Protein AF-A0A3M0WGP7-F1 (afdb_monomer_lite)

Structure (mmCIF, N/CA/C/O backbone):
data_AF-A0A3M0WGP7-F1
#
_entry.id   AF-A0A3M0WGP7-F1
#
loop_
_atom_site.group_PDB
_atom_site.id
_atom_site.type_symbol
_atom_site.label_atom_id
_atom_site.label_alt_id
_atom_site.label_comp_id
_atom_site.label_asym_id
_atom_site.label_entity_id
_atom_site.label_seq_id
_atom_site.pdbx_PDB_ins_code
_atom_site.Cartn_x
_atom_site.Cartn_y
_atom_site.Cartn_z
_atom_site.occupancy
_atom_site.B_iso_or_equiv
_atom_site.auth_seq_id
_atom_site.auth_comp_id
_atom_site.auth_asym_id
_atom_site.auth_atom_id
_atom_site.pdbx_PDB_model_num
ATOM 1 N N . MET A 1 1 ? -65.024 1.033 24.558 1.00 39.97 1 MET A N 1
ATOM 2 C CA . MET A 1 1 ? -64.487 0.889 23.184 1.00 39.97 1 MET A CA 1
ATOM 3 C C . MET A 1 1 ? -63.817 2.210 22.842 1.00 39.97 1 MET A C 1
ATOM 5 O O . MET A 1 1 ? -64.487 3.225 22.840 1.00 39.97 1 MET A O 1
ATOM 9 N N . SER A 1 2 ? -62.500 2.284 23.017 1.00 35.34 2 SER A N 1
ATOM 10 C CA . SER A 1 2 ? -61.486 2.046 21.977 1.00 35.34 2 SER A CA 1
ATOM 11 C C . SER A 1 2 ? -61.390 3.213 20.994 1.00 35.34 2 SER A C 1
ATOM 13 O O . SER A 1 2 ? -62.311 3.481 20.234 1.00 35.34 2 SER A O 1
ATOM 15 N N . GLY A 1 3 ? -60.246 3.888 21.047 1.00 34.59 3 GLY A N 1
ATOM 16 C CA . GLY A 1 3 ? -59.859 4.997 20.182 1.00 34.59 3 GLY A CA 1
ATOM 17 C C . GLY A 1 3 ? -58.428 5.425 20.497 1.00 34.59 3 GLY A C 1
ATOM 18 O O . GLY A 1 3 ? -58.165 6.588 20.779 1.00 34.59 3 GLY A O 1
ATOM 19 N N . SER A 1 4 ? -57.532 4.435 20.557 1.00 39.72 4 SER A N 1
ATOM 20 C CA . SER A 1 4 ? -56.100 4.565 20.826 1.00 39.72 4 SER A CA 1
ATOM 21 C C . SER A 1 4 ? -55.432 5.505 19.817 1.00 39.72 4 SER A C 1
ATOM 23 O O . SER A 1 4 ? -55.328 5.191 18.632 1.00 39.72 4 SER A O 1
ATOM 25 N N . ARG A 1 5 ? -54.948 6.657 20.295 1.00 39.47 5 ARG A N 1
ATOM 26 C CA . ARG A 1 5 ? -53.894 7.421 19.622 1.00 39.47 5 ARG A CA 1
ATOM 27 C C . ARG A 1 5 ? -52.573 6.696 19.867 1.00 39.47 5 ARG A C 1
ATOM 29 O O . ARG A 1 5 ? -51.925 6.925 20.884 1.00 39.47 5 ARG A O 1
ATOM 36 N N . ALA A 1 6 ? -52.151 5.859 18.926 1.00 38.41 6 ALA A N 1
ATOM 37 C CA . ALA A 1 6 ? -50.753 5.456 18.845 1.00 38.41 6 ALA A CA 1
ATOM 38 C C . ALA A 1 6 ? -49.966 6.621 18.230 1.00 38.41 6 ALA A C 1
ATOM 40 O O . ALA A 1 6 ? -49.736 6.687 17.023 1.00 38.41 6 ALA A O 1
ATOM 41 N N . ALA A 1 7 ? -49.616 7.594 19.073 1.00 39.88 7 ALA A N 1
ATOM 42 C CA . ALA A 1 7 ? -48.560 8.536 18.756 1.00 39.88 7 ALA A CA 1
ATOM 43 C C . ALA A 1 7 ? -47.298 7.711 18.486 1.00 39.88 7 ALA A C 1
ATOM 45 O O . ALA A 1 7 ? -46.830 6.986 19.361 1.00 39.88 7 ALA A O 1
ATOM 46 N N . SER A 1 8 ? -46.807 7.778 17.249 1.00 42.03 8 SER A N 1
ATOM 47 C CA . SER A 1 8 ? -45.513 7.236 16.849 1.00 42.03 8 SER A CA 1
ATOM 48 C C . SER A 1 8 ? -44.461 7.764 17.819 1.00 42.03 8 SER A C 1
ATOM 50 O O . SER A 1 8 ? -44.123 8.950 17.813 1.00 42.03 8 SER A O 1
ATOM 52 N N . THR A 1 9 ? -44.003 6.893 18.714 1.00 40.53 9 THR A N 1
ATOM 53 C CA . THR A 1 9 ? -42.983 7.201 19.706 1.00 40.53 9 THR A CA 1
ATOM 54 C C . THR A 1 9 ? -41.675 7.393 18.955 1.00 40.53 9 THR A C 1
ATOM 56 O O . THR A 1 9 ? -40.950 6.450 18.643 1.00 40.53 9 THR A O 1
ATOM 59 N N . ARG A 1 10 ? -41.396 8.649 18.605 1.00 40.84 10 ARG A N 1
ATOM 60 C CA . ARG A 1 10 ? -40.080 9.116 18.185 1.00 40.84 10 ARG A CA 1
ATOM 61 C C . ARG A 1 10 ? -39.123 8.733 19.309 1.00 40.84 10 ARG A C 1
ATOM 63 O O . ARG A 1 10 ? -39.183 9.332 20.376 1.00 40.84 10 ARG A O 1
ATOM 70 N N . ALA A 1 11 ? -38.312 7.700 19.082 1.00 49.50 11 ALA A N 1
ATOM 71 C CA . ALA A 1 11 ? -37.325 7.236 20.045 1.00 49.50 11 ALA A CA 1
ATOM 72 C C . ALA A 1 11 ? -36.477 8.432 20.485 1.00 49.50 11 ALA A C 1
ATOM 74 O O . ALA A 1 11 ? -35.753 9.038 19.688 1.00 49.50 11 ALA A O 1
ATOM 75 N N . GLU A 1 12 ? -36.654 8.807 21.746 1.00 42.16 12 GLU A N 1
ATOM 76 C CA . GLU A 1 12 ? -35.951 9.901 22.379 1.00 42.16 12 GLU A CA 1
ATOM 77 C C . GLU A 1 12 ? -34.448 9.634 22.276 1.00 42.16 12 GLU A C 1
ATOM 79 O O . GLU A 1 12 ? -33.936 8.598 22.711 1.00 42.16 12 GLU A O 1
ATOM 84 N N . ARG A 1 13 ? -33.729 10.573 21.653 1.00 52.53 13 ARG A N 1
ATOM 85 C CA . ARG A 1 13 ? -32.266 10.615 21.659 1.00 52.53 13 ARG A CA 1
ATOM 86 C C . ARG A 1 13 ? -31.814 11.006 23.063 1.00 52.53 13 ARG A C 1
ATOM 88 O O . ARG A 1 13 ? -31.405 12.138 23.295 1.00 52.53 13 ARG A O 1
ATOM 95 N N . GLY A 1 14 ? -31.906 10.068 23.999 1.00 42.56 14 GLY A N 1
ATOM 96 C CA . GLY A 1 14 ? -31.185 10.156 25.258 1.00 42.56 14 GLY A CA 1
ATOM 97 C C . GLY A 1 14 ? -29.692 10.170 24.947 1.00 42.56 14 GLY A C 1
ATOM 98 O O . GLY A 1 14 ? -29.182 9.241 24.316 1.00 42.56 14 GLY A O 1
ATOM 99 N N . GLY A 1 15 ? -29.002 11.240 25.343 1.00 57.34 15 GLY A N 1
ATOM 100 C CA . GLY A 1 15 ? -27.546 11.285 25.361 1.00 57.34 15 GLY A CA 1
ATOM 101 C C . GLY A 1 15 ? -27.037 10.161 26.256 1.00 57.34 15 GLY A C 1
ATOM 102 O O . GLY A 1 15 ? -27.130 10.242 27.477 1.00 57.34 15 GLY A O 1
ATOM 103 N N . ARG A 1 16 ? -26.563 9.072 25.652 1.00 57.06 16 ARG A N 1
ATOM 104 C CA . ARG A 1 16 ? -25.965 7.958 26.387 1.00 57.06 16 ARG A CA 1
ATOM 105 C C . ARG A 1 16 ? -24.513 8.330 26.642 1.00 57.06 16 ARG A C 1
ATOM 107 O O . ARG A 1 16 ? -23.762 8.504 25.690 1.00 57.06 16 ARG A O 1
ATOM 114 N N . GLY A 1 17 ? -24.128 8.461 27.907 1.00 70.31 17 GLY A N 1
ATOM 115 C CA . GLY A 1 17 ? -22.754 8.751 28.337 1.00 70.31 17 GLY A CA 1
ATOM 116 C C . GLY A 1 17 ? -21.775 7.588 28.133 1.00 70.31 17 GLY A C 1
ATOM 117 O O . GLY A 1 17 ? -20.921 7.373 28.983 1.00 70.31 17 GLY A O 1
ATOM 118 N N . GLY A 1 18 ? -21.930 6.816 27.054 1.00 81.00 18 GLY A N 1
ATOM 119 C CA . GLY A 1 18 ? -21.050 5.713 26.676 1.00 81.00 18 GLY A CA 1
ATOM 120 C C . GLY A 1 18 ? -20.384 5.962 25.318 1.00 81.00 18 GLY A C 1
ATOM 121 O O . GLY A 1 18 ? -20.821 6.849 24.576 1.00 81.00 18 GLY A O 1
ATOM 122 N N . PRO A 1 19 ? -19.332 5.201 24.982 1.00 91.56 19 PRO A N 1
ATOM 123 C CA . PRO A 1 19 ? -18.641 5.339 23.707 1.00 91.56 19 PRO A CA 1
ATOM 124 C C . PRO A 1 19 ? -19.581 5.093 22.515 1.00 91.56 19 PRO A C 1
ATOM 126 O O . PRO A 1 19 ? -20.504 4.282 22.582 1.00 91.56 19 PRO A O 1
ATOM 129 N N . VAL A 1 20 ? -19.342 5.784 21.401 1.00 95.69 20 VAL A N 1
ATOM 130 C CA . VAL A 1 20 ? -20.070 5.568 20.145 1.00 95.69 20 VAL A CA 1
ATOM 131 C C . VAL A 1 20 ? -19.481 4.352 19.423 1.00 95.69 20 VAL A C 1
ATOM 133 O O . VAL A 1 20 ? -18.288 4.379 19.107 1.00 95.69 20 VAL A O 1
ATOM 136 N N . PRO A 1 21 ? -20.275 3.313 19.105 1.00 95.81 21 PRO A N 1
ATOM 137 C CA . PRO A 1 21 ? -19.774 2.163 18.364 1.00 95.81 21 PRO A CA 1
ATOM 138 C C . PRO A 1 21 ? -19.460 2.536 16.909 1.00 95.81 21 PRO A C 1
ATOM 140 O O . PRO A 1 21 ? -20.261 3.188 16.235 1.00 95.81 21 PRO A O 1
ATOM 143 N N . VAL A 1 22 ? -18.304 2.093 16.408 1.00 97.19 22 VAL A N 1
ATOM 144 C CA . VAL A 1 22 ? -17.848 2.319 15.027 1.00 97.19 22 VAL A CA 1
ATOM 145 C C . VAL A 1 22 ? -17.539 0.981 14.367 1.00 97.19 22 VAL A C 1
ATOM 147 O O . VAL A 1 22 ? -16.570 0.315 14.722 1.00 97.19 22 VAL A O 1
ATOM 150 N N . LEU A 1 23 ? -18.341 0.597 13.373 1.00 97.50 23 LEU A N 1
ATOM 151 C CA . LEU A 1 23 ? -18.123 -0.633 12.613 1.00 97.50 23 LEU A CA 1
ATOM 152 C C . LEU A 1 23 ? -17.004 -0.451 11.579 1.00 97.50 23 LEU A C 1
ATOM 154 O O . LEU A 1 23 ? -17.063 0.443 10.735 1.00 97.50 23 LEU A O 1
ATOM 158 N N . ILE A 1 24 ? -16.012 -1.339 11.602 1.00 97.69 24 ILE A N 1
ATOM 159 C CA . ILE A 1 24 ? -14.865 -1.321 10.693 1.00 97.69 24 ILE A CA 1
ATOM 160 C C . ILE A 1 24 ? -14.899 -2.566 9.806 1.00 97.69 24 ILE A C 1
ATOM 162 O O . ILE A 1 24 ? -14.602 -3.672 10.251 1.00 97.69 24 ILE A O 1
ATOM 166 N N . THR A 1 25 ? -15.220 -2.370 8.525 1.00 96.25 25 THR A N 1
ATOM 167 C CA . THR A 1 25 ? -15.397 -3.449 7.530 1.00 96.25 25 THR A CA 1
ATOM 168 C C . THR A 1 25 ? -14.188 -3.689 6.624 1.00 96.25 25 THR A C 1
ATOM 170 O O . THR A 1 25 ? -14.223 -4.526 5.719 1.00 96.25 25 THR A O 1
ATOM 173 N N . ARG A 1 26 ? -13.098 -2.955 6.869 1.00 93.25 26 ARG A N 1
ATOM 174 C CA . ARG A 1 26 ? -11.832 -3.046 6.127 1.00 93.25 26 ARG A CA 1
ATOM 175 C C . ARG A 1 26 ? -11.149 -4.410 6.346 1.00 93.25 26 ARG A C 1
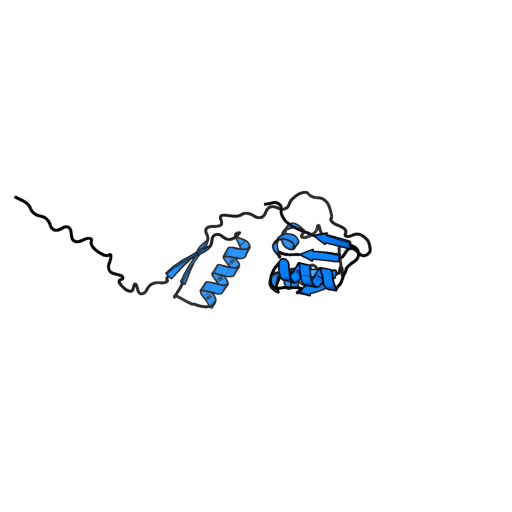ATOM 177 O O . ARG A 1 26 ? -11.441 -5.073 7.341 1.00 93.25 26 ARG A O 1
ATOM 184 N N . PRO A 1 27 ? -10.198 -4.813 5.475 1.00 92.06 27 PRO A N 1
ATOM 185 C CA . PRO A 1 27 ? -9.332 -5.958 5.748 1.00 92.06 27 PRO A CA 1
ATOM 186 C C . PRO A 1 27 ? -8.702 -5.869 7.135 1.00 92.06 27 PRO A C 1
ATOM 188 O O . PRO A 1 27 ? -8.286 -4.782 7.538 1.00 92.06 27 PRO A O 1
ATOM 191 N N . ARG A 1 28 ? -8.616 -7.010 7.833 1.00 92.69 28 ARG A N 1
ATOM 192 C CA . ARG A 1 28 ? -8.271 -7.109 9.264 1.00 92.69 28 ARG A CA 1
ATOM 193 C C . ARG A 1 28 ? -7.139 -6.176 9.692 1.00 92.69 28 ARG A C 1
ATOM 195 O O . ARG A 1 28 ? -7.368 -5.293 10.501 1.00 92.69 28 ARG A O 1
ATOM 202 N N . GLU A 1 29 ? -5.974 -6.303 9.070 1.00 89.06 29 GLU A N 1
ATOM 203 C CA . GLU A 1 29 ? -4.775 -5.521 9.398 1.00 89.06 29 GLU A CA 1
ATOM 204 C C . GLU A 1 29 ? -4.988 -3.996 9.254 1.00 89.06 29 GLU A C 1
ATOM 206 O O . GLU A 1 29 ? -4.536 -3.197 10.071 1.00 89.06 29 GLU A O 1
ATOM 211 N N . ALA A 1 30 ? -5.708 -3.563 8.211 1.00 89.06 30 ALA A N 1
ATOM 212 C CA . ALA A 1 30 ? -6.048 -2.152 8.019 1.00 89.06 30 ALA A CA 1
ATOM 213 C C . ALA A 1 30 ? -7.152 -1.689 8.977 1.00 89.06 30 ALA A C 1
ATOM 215 O O . ALA A 1 30 ? -7.188 -0.517 9.350 1.00 89.06 30 ALA A O 1
ATOM 216 N N . GLY A 1 31 ? -8.054 -2.595 9.353 1.00 95.06 31 GLY A N 1
ATOM 217 C CA . GLY A 1 31 ? -9.083 -2.340 10.345 1.00 95.06 31 GLY A CA 1
ATOM 218 C C . GLY A 1 31 ? -8.506 -2.170 11.747 1.00 95.06 31 GLY A C 1
ATOM 219 O O . GLY A 1 31 ? -8.893 -1.240 12.442 1.00 95.06 31 GLY A O 1
ATOM 220 N N . GLU A 1 32 ? -7.544 -3.006 12.134 1.00 95.56 32 GLU A N 1
ATOM 221 C CA . GLU A 1 32 ? -6.846 -2.946 13.424 1.00 95.56 32 GLU A CA 1
ATOM 222 C C . GLU A 1 32 ? -6.066 -1.636 13.583 1.00 95.56 32 GLU A C 1
ATOM 224 O O . GLU A 1 32 ? -6.183 -0.981 14.618 1.00 95.56 32 GLU A O 1
ATOM 229 N N . ARG A 1 33 ? -5.358 -1.188 12.535 1.00 92.81 33 ARG A N 1
ATOM 230 C CA . ARG A 1 33 ? -4.718 0.140 12.529 1.00 92.81 33 ARG A CA 1
ATOM 231 C C . ARG A 1 33 ? -5.721 1.269 12.737 1.00 92.81 33 ARG A C 1
ATOM 233 O O . ARG A 1 33 ? -5.527 2.095 13.620 1.00 92.81 33 ARG A O 1
ATOM 240 N N . LEU A 1 34 ? -6.817 1.270 11.975 1.00 94.75 34 LEU A N 1
ATOM 241 C CA . LEU A 1 34 ? -7.859 2.287 12.117 1.00 94.75 34 LEU A CA 1
ATOM 242 C C . LEU A 1 34 ? -8.499 2.253 13.513 1.00 94.75 34 LEU A C 1
ATOM 244 O O . LEU A 1 34 ? -8.780 3.300 14.082 1.00 94.75 34 LEU A O 1
ATOM 248 N N . ALA A 1 35 ? -8.724 1.065 14.079 1.00 96.38 35 ALA A N 1
ATOM 249 C CA . ALA A 1 35 ? -9.249 0.919 15.432 1.00 96.38 35 ALA A CA 1
ATOM 250 C C . ALA A 1 35 ? -8.307 1.548 16.470 1.00 96.38 35 ALA A C 1
ATOM 252 O O . ALA A 1 35 ? -8.772 2.281 17.342 1.00 96.38 35 ALA A O 1
ATOM 253 N N . ALA A 1 36 ? -6.997 1.314 16.345 1.00 95.56 36 ALA A N 1
ATOM 254 C CA . ALA A 1 36 ? -5.989 1.920 17.211 1.00 95.56 36 ALA A CA 1
ATOM 255 C C . ALA A 1 36 ? -5.935 3.450 17.053 1.00 95.56 36 ALA A C 1
ATOM 257 O O . ALA A 1 36 ? -5.942 4.169 18.050 1.00 95.56 36 ALA A O 1
ATOM 258 N N . GLU A 1 37 ? -5.955 3.954 15.815 1.00 95.44 37 GLU A N 1
ATOM 259 C CA . GLU A 1 37 ? -5.995 5.392 15.518 1.00 95.44 37 GLU A CA 1
ATOM 260 C C . GLU A 1 37 ? -7.247 6.061 16.106 1.00 95.44 37 GLU A C 1
ATOM 262 O O . GLU A 1 37 ? -7.148 7.118 16.726 1.00 95.44 37 GLU A O 1
ATOM 267 N N . LEU A 1 38 ? -8.420 5.432 15.975 1.00 95.81 38 LEU A N 1
ATOM 268 C CA . LEU A 1 38 ? -9.677 5.932 16.537 1.00 95.81 38 LEU A CA 1
ATOM 269 C C . LEU A 1 38 ? -9.657 5.948 18.069 1.00 95.81 38 LEU A C 1
ATOM 271 O O . LEU A 1 38 ? -10.058 6.943 18.675 1.00 95.81 38 LEU A O 1
ATOM 275 N N . ALA A 1 39 ? -9.170 4.872 18.694 1.00 92.50 39 ALA A N 1
ATOM 276 C CA . ALA A 1 39 ? -9.049 4.786 20.146 1.00 92.50 39 ALA A CA 1
ATOM 277 C C . ALA A 1 39 ? -8.089 5.852 20.704 1.00 92.50 39 ALA A C 1
ATOM 279 O O . ALA A 1 39 ? -8.373 6.440 21.746 1.00 92.50 39 ALA A O 1
ATOM 280 N N . ALA A 1 40 ? -6.993 6.141 19.992 1.00 94.88 40 ALA A N 1
ATOM 281 C CA . ALA A 1 40 ? -6.035 7.178 20.365 1.00 94.88 40 ALA A CA 1
ATOM 282 C C . ALA A 1 40 ? -6.575 8.601 20.134 1.00 94.88 40 ALA A C 1
ATOM 284 O O . ALA A 1 40 ? -6.379 9.477 20.974 1.00 94.88 40 ALA A O 1
ATOM 285 N N . ALA A 1 41 ? -7.273 8.838 19.019 1.00 95.38 41 ALA A N 1
ATOM 286 C CA . ALA A 1 41 ? -7.799 10.156 18.662 1.00 95.38 41 ALA A CA 1
ATOM 287 C C . ALA A 1 41 ? -9.017 10.574 19.502 1.00 95.38 41 ALA A C 1
ATOM 289 O O . ALA A 1 41 ? -9.273 11.768 19.667 1.00 95.38 41 ALA A O 1
ATOM 290 N N . ALA A 1 42 ? -9.785 9.613 20.026 1.00 93.69 42 ALA A N 1
ATOM 291 C CA . ALA A 1 42 ? -10.984 9.884 20.814 1.00 93.69 42 ALA A CA 1
ATOM 292 C C . ALA A 1 42 ? -11.140 8.925 22.019 1.00 93.69 42 ALA A C 1
ATOM 294 O O . ALA A 1 42 ? -12.116 8.166 22.079 1.00 93.69 42 ALA A O 1
ATOM 295 N N . PRO A 1 43 ? -10.223 8.972 23.009 1.00 93.56 43 PRO A N 1
ATOM 296 C CA . PRO A 1 43 ? -10.214 8.032 24.130 1.00 93.56 43 PRO A CA 1
ATOM 297 C C . PRO A 1 43 ? -11.540 8.026 24.895 1.00 93.56 43 PRO A C 1
ATOM 299 O O . PRO A 1 43 ? -12.052 9.077 25.282 1.00 93.56 43 PRO A O 1
ATOM 302 N N . GLY A 1 44 ? -12.128 6.840 25.081 1.00 91.12 44 GLY A N 1
ATOM 303 C CA . GLY A 1 44 ? -13.399 6.654 25.795 1.00 91.12 44 GLY A CA 1
ATOM 304 C C . GLY A 1 44 ? -14.644 7.208 25.085 1.00 91.12 44 GLY A C 1
ATOM 305 O O . GLY A 1 44 ? -15.750 7.057 25.596 1.00 91.12 44 GLY A O 1
ATOM 306 N N . ARG A 1 45 ? -14.496 7.834 23.909 1.00 94.12 45 ARG A N 1
ATOM 307 C CA . ARG A 1 45 ? -15.617 8.381 23.126 1.00 94.12 45 ARG A CA 1
ATOM 308 C C . ARG A 1 45 ? -16.059 7.468 21.994 1.00 94.12 45 ARG A C 1
ATOM 310 O O . ARG A 1 45 ? -17.183 7.617 21.521 1.00 94.12 45 ARG A O 1
ATOM 317 N N . VAL A 1 46 ? -15.193 6.562 21.551 1.00 95.62 46 VAL A N 1
ATOM 318 C CA . VAL A 1 46 ? -15.467 5.615 20.465 1.00 95.62 46 VAL A CA 1
ATOM 319 C C . VAL A 1 46 ? -15.180 4.185 20.903 1.00 95.62 46 VAL A C 1
ATOM 321 O O . VAL A 1 46 ? -14.239 3.935 21.653 1.00 95.62 46 VAL A O 1
ATOM 324 N N . GLU A 1 47 ? -15.988 3.254 20.408 1.00 95.69 47 GLU A N 1
ATOM 325 C CA . GLU A 1 47 ? -15.815 1.810 20.566 1.00 95.69 47 GLU A CA 1
ATOM 326 C C . GLU A 1 47 ? -15.661 1.180 19.172 1.00 95.69 47 GLU A C 1
ATOM 328 O O . GLU A 1 47 ? -16.650 0.979 18.460 1.00 95.69 47 GLU A O 1
ATOM 333 N N . PRO A 1 48 ? -14.424 0.920 18.717 1.00 96.75 48 PRO A N 1
ATOM 334 C CA . PRO A 1 48 ? -14.190 0.263 17.436 1.00 96.75 48 PRO A CA 1
ATOM 335 C C . PRO A 1 48 ? -14.655 -1.200 17.454 1.00 96.75 48 PRO A C 1
ATOM 337 O O . PRO A 1 48 ? -14.218 -1.988 18.289 1.00 96.75 48 PRO A O 1
ATOM 340 N N . ILE A 1 49 ? -15.480 -1.589 16.481 1.00 96.94 49 ILE A N 1
ATOM 341 C CA . ILE A 1 49 ? -15.946 -2.966 16.274 1.00 96.94 49 ILE A CA 1
ATOM 342 C C . ILE A 1 49 ? -15.375 -3.471 14.948 1.00 96.94 49 ILE A C 1
ATOM 344 O O . ILE A 1 49 ? -15.767 -3.016 13.871 1.00 96.94 49 ILE A O 1
ATOM 348 N N . LEU A 1 50 ? -14.448 -4.427 15.012 1.00 97.88 50 LEU A N 1
ATOM 349 C CA . LEU A 1 50 ? -13.871 -5.056 13.823 1.00 97.88 50 LEU A CA 1
ATOM 350 C C . LEU A 1 50 ? -14.842 -6.084 13.231 1.00 97.88 50 LEU A C 1
ATOM 352 O O . LEU A 1 50 ? -15.128 -7.104 13.853 1.00 97.88 50 LEU A O 1
ATOM 356 N N . ALA A 1 51 ? -15.282 -5.853 11.996 1.00 97.31 51 ALA A N 1
ATOM 357 C CA . ALA A 1 51 ? -16.103 -6.781 11.221 1.00 97.31 51 ALA A CA 1
ATOM 358 C C . ALA A 1 51 ? -15.589 -6.886 9.771 1.00 97.31 51 ALA A C 1
ATOM 360 O O . ALA A 1 51 ? -16.249 -6.395 8.854 1.00 97.31 51 ALA A O 1
ATOM 361 N N . PRO A 1 52 ? -14.397 -7.474 9.535 1.00 96.19 52 PRO A N 1
ATOM 362 C CA . PRO A 1 52 ? -13.778 -7.492 8.210 1.00 96.19 52 PRO A CA 1
ATOM 363 C C . PRO A 1 52 ? -14.665 -8.189 7.171 1.00 96.19 52 PRO A C 1
ATOM 365 O O . PRO A 1 52 ? -15.014 -9.354 7.346 1.00 96.19 52 PRO A O 1
ATOM 368 N N . LEU A 1 53 ? -14.992 -7.493 6.076 1.00 95.62 53 LEU A N 1
ATOM 369 C CA . LEU A 1 53 ? -15.789 -8.045 4.964 1.00 95.62 53 LEU A CA 1
ATOM 370 C C . LEU A 1 53 ? -14.951 -8.356 3.717 1.00 95.62 53 LEU A C 1
ATOM 372 O O . LEU A 1 53 ? -15.455 -8.918 2.750 1.00 95.62 53 LEU A O 1
ATOM 376 N N . ILE A 1 54 ? -13.676 -7.965 3.727 1.00 90.38 54 ILE A N 1
ATOM 377 C CA . ILE A 1 54 ? -12.743 -8.133 2.613 1.00 90.38 54 ILE A CA 1
ATOM 378 C C . ILE A 1 54 ? -11.482 -8.812 3.141 1.00 90.38 54 ILE A C 1
ATOM 380 O O . ILE A 1 54 ? -10.905 -8.376 4.138 1.00 90.38 54 ILE A O 1
ATOM 384 N N . GLU A 1 55 ? -11.020 -9.839 2.436 1.00 90.19 55 GLU A N 1
ATOM 385 C CA . GLU A 1 55 ? -9.737 -10.493 2.681 1.00 90.19 55 GLU A CA 1
ATOM 386 C C . GLU A 1 55 ? -8.808 -10.273 1.484 1.00 90.19 55 GLU A C 1
ATOM 388 O O . GLU A 1 55 ? -9.213 -10.411 0.330 1.00 90.19 55 GLU A O 1
ATOM 393 N N . ILE A 1 56 ? -7.549 -9.934 1.758 1.00 88.44 56 ILE A N 1
ATOM 394 C CA . ILE A 1 56 ? -6.522 -9.792 0.726 1.00 88.44 56 ILE A CA 1
ATOM 395 C C . ILE A 1 56 ? -5.728 -11.091 0.676 1.00 88.44 56 ILE A C 1
ATOM 397 O O . ILE A 1 56 ? -5.031 -11.425 1.631 1.00 88.44 56 ILE A O 1
ATOM 401 N N . ARG A 1 57 ? -5.817 -11.804 -0.449 1.00 90.00 57 ARG A N 1
ATOM 402 C CA . ARG A 1 57 ? -5.083 -13.052 -0.678 1.00 90.00 57 ARG A CA 1
ATOM 403 C C . ARG A 1 57 ? -4.004 -12.852 -1.745 1.00 90.00 57 ARG A C 1
ATOM 405 O O . ARG A 1 57 ? -4.329 -12.366 -2.832 1.00 90.00 57 ARG A O 1
ATOM 412 N N . PRO A 1 58 ? -2.739 -13.221 -1.474 1.00 89.75 58 PRO A N 1
ATOM 413 C CA . PRO A 1 58 ? -1.701 -13.238 -2.496 1.00 89.75 58 PRO A CA 1
ATOM 414 C C . PRO A 1 58 ? -2.098 -14.132 -3.674 1.00 89.75 58 PRO A C 1
ATOM 416 O O . PRO A 1 58 ? -2.635 -15.224 -3.483 1.00 89.75 58 PRO A O 1
ATOM 419 N N . LEU A 1 59 ? -1.816 -13.674 -4.895 1.00 88.94 59 LEU A N 1
ATOM 420 C CA . LEU A 1 59 ? -2.060 -14.441 -6.117 1.00 88.94 59 LEU A CA 1
ATOM 421 C C . LEU A 1 59 ? -0.739 -14.962 -6.700 1.00 88.94 59 LEU A C 1
ATOM 423 O O . LEU A 1 59 ? 0.255 -14.234 -6.811 1.00 88.94 59 LEU A O 1
ATOM 427 N N . GLY A 1 60 ? -0.743 -16.240 -7.084 1.00 85.38 60 GLY A N 1
ATOM 428 C CA . GLY A 1 60 ? 0.423 -16.945 -7.623 1.00 85.38 60 GLY A CA 1
ATOM 429 C C . GLY A 1 60 ? 1.562 -17.119 -6.614 1.00 85.38 60 GLY A C 1
ATOM 430 O O . GLY A 1 60 ? 1.455 -16.707 -5.464 1.00 85.38 60 GLY A O 1
ATOM 431 N N . SER A 1 61 ? 2.664 -17.716 -7.063 1.00 85.94 61 SER A N 1
ATOM 432 C CA . SER A 1 61 ? 3.897 -17.919 -6.281 1.00 85.94 61 SER A CA 1
ATOM 433 C C . SER A 1 61 ? 5.156 -17.424 -7.001 1.00 85.94 61 SER A C 1
ATOM 435 O O . SER A 1 61 ? 6.251 -17.494 -6.450 1.00 85.94 61 SER A O 1
ATOM 437 N N . ALA A 1 62 ? 5.013 -16.904 -8.223 1.00 88.38 62 ALA A N 1
ATOM 438 C CA . ALA A 1 62 ? 6.139 -16.457 -9.030 1.00 88.38 62 ALA A CA 1
ATOM 439 C C . ALA A 1 62 ? 6.865 -15.265 -8.388 1.00 88.38 62 ALA A C 1
ATOM 441 O O . ALA A 1 62 ? 6.224 -14.364 -7.827 1.00 88.38 62 ALA A O 1
ATOM 442 N N . GLN A 1 63 ? 8.192 -15.274 -8.524 1.00 93.62 63 GLN A N 1
ATOM 443 C CA . GLN A 1 63 ? 9.050 -14.120 -8.274 1.00 93.62 63 GLN A CA 1
ATOM 444 C C . GLN A 1 63 ? 8.781 -13.052 -9.336 1.00 93.62 63 GLN A C 1
ATOM 446 O O . GLN A 1 63 ? 8.626 -13.362 -10.519 1.00 93.62 63 GLN A O 1
ATOM 451 N N . ILE A 1 64 ? 8.713 -11.799 -8.906 1.00 92.81 64 ILE A N 1
ATOM 452 C CA . ILE A 1 64 ? 8.481 -10.636 -9.755 1.00 92.81 64 ILE A CA 1
ATOM 453 C C . ILE A 1 64 ? 9.784 -9.854 -9.828 1.00 92.81 64 ILE A C 1
ATOM 455 O O . ILE A 1 64 ? 10.246 -9.301 -8.831 1.00 92.81 64 ILE A O 1
ATOM 459 N N . ARG A 1 65 ? 10.350 -9.802 -11.033 1.00 93.88 65 ARG A N 1
ATOM 460 C CA . ARG A 1 65 ? 11.557 -9.047 -11.370 1.00 93.88 65 ARG A CA 1
ATOM 461 C C . ARG A 1 65 ? 11.200 -8.046 -12.463 1.00 93.88 65 ARG A C 1
ATOM 463 O O . ARG A 1 65 ? 10.949 -8.483 -13.588 1.00 93.88 65 ARG A O 1
ATOM 470 N N . PRO A 1 66 ? 11.125 -6.742 -12.157 1.00 92.44 66 PRO A N 1
ATOM 471 C CA . PRO A 1 66 ? 10.944 -5.726 -13.185 1.00 92.44 66 PRO A CA 1
ATOM 472 C C . PRO A 1 66 ? 12.098 -5.792 -14.188 1.00 92.44 66 PRO A C 1
ATOM 474 O O . PRO A 1 66 ? 13.255 -5.988 -13.811 1.00 92.44 66 PRO A O 1
ATOM 477 N N . GLY A 1 67 ? 11.787 -5.657 -15.472 1.00 90.88 67 GLY A N 1
ATOM 478 C CA . GLY A 1 67 ? 12.796 -5.577 -16.518 1.00 90.88 67 GLY A CA 1
ATOM 479 C C . GLY A 1 67 ? 13.625 -4.295 -16.415 1.00 90.88 67 GLY A C 1
ATOM 480 O O . GLY A 1 67 ? 13.248 -3.330 -15.751 1.00 90.88 67 GLY A O 1
ATOM 481 N N . ALA A 1 68 ? 14.756 -4.258 -17.122 1.00 88.38 68 ALA A N 1
ATOM 482 C CA . ALA A 1 68 ? 15.596 -3.065 -17.172 1.00 88.38 68 ALA A CA 1
ATOM 483 C C . ALA A 1 68 ? 14.790 -1.841 -17.652 1.00 88.38 68 ALA A C 1
ATOM 485 O O . ALA A 1 68 ? 14.174 -1.871 -18.722 1.00 88.38 68 ALA A O 1
ATOM 486 N N . GLY A 1 69 ? 14.800 -0.776 -16.846 1.00 87.75 69 GLY A N 1
ATOM 487 C CA . GLY A 1 69 ? 14.072 0.465 -17.121 1.00 87.75 69 GLY A CA 1
ATOM 488 C C . GLY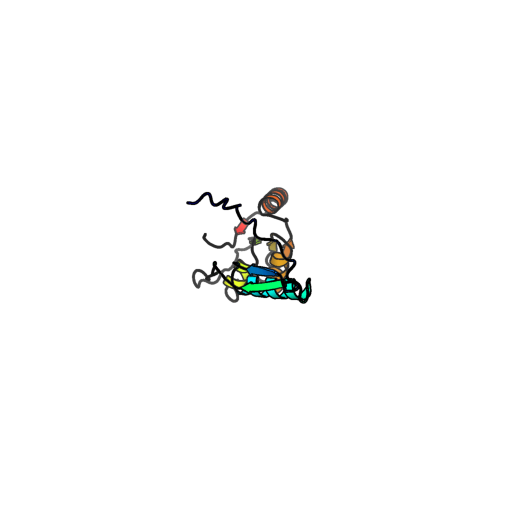 A 1 69 ? 12.551 0.386 -16.941 1.00 87.75 69 GLY A C 1
ATOM 489 O O . 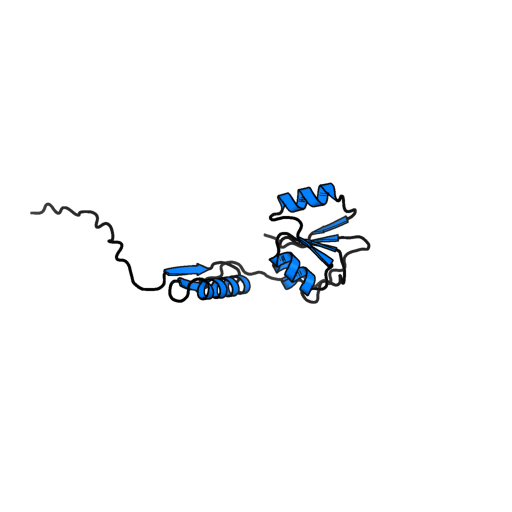GLY A 1 69 ? 11.867 1.313 -17.368 1.00 87.75 69 GLY A O 1
ATOM 490 N N . GLU A 1 70 ? 12.006 -0.690 -16.359 1.00 95.88 70 GLU A N 1
ATOM 491 C CA . GLU A 1 70 ? 10.609 -0.707 -15.913 1.00 95.88 70 GLU A CA 1
ATOM 492 C C . GLU A 1 70 ? 10.459 -0.021 -14.559 1.00 95.88 70 GLU A C 1
ATOM 494 O O . GLU A 1 70 ? 11.119 -0.375 -13.582 1.00 95.88 70 GLU A O 1
ATOM 499 N N . GLU A 1 71 ? 9.536 0.933 -14.500 1.00 97.19 71 GLU A N 1
ATOM 500 C CA . GLU A 1 71 ? 9.182 1.631 -13.270 1.00 97.19 71 GLU A CA 1
ATOM 501 C C . GLU A 1 71 ? 7.872 1.068 -12.707 1.00 97.19 71 GLU A C 1
ATOM 503 O O . GLU A 1 71 ? 6.973 0.647 -13.441 1.00 97.19 71 GLU A O 1
ATOM 508 N N . LEU A 1 72 ? 7.760 1.025 -11.383 1.00 97.44 72 LEU A N 1
ATOM 509 C CA . LEU A 1 72 ? 6.625 0.426 -10.694 1.00 97.44 72 LEU A CA 1
ATOM 510 C C . LEU A 1 72 ? 5.509 1.447 -10.494 1.00 97.44 72 LEU A C 1
ATOM 512 O O . LEU A 1 72 ? 5.751 2.587 -10.102 1.00 97.44 72 LEU A O 1
ATOM 516 N N . VAL A 1 73 ? 4.266 1.009 -10.677 1.00 97.38 73 VAL A N 1
ATOM 517 C CA . VAL A 1 73 ? 3.075 1.763 -10.269 1.00 97.38 73 VAL A CA 1
ATOM 518 C C . VAL A 1 73 ? 2.409 1.029 -9.113 1.00 97.38 73 VAL A C 1
ATOM 520 O O . VAL A 1 73 ? 2.107 -0.163 -9.217 1.00 97.38 73 VAL A O 1
ATOM 523 N N . LEU A 1 74 ? 2.174 1.743 -8.012 1.00 96.88 74 LEU A N 1
ATOM 524 C CA . LEU A 1 74 ? 1.594 1.208 -6.784 1.00 96.88 74 LEU A CA 1
ATOM 525 C C . LEU A 1 74 ? 0.456 2.109 -6.305 1.00 96.88 74 LEU A C 1
ATOM 527 O O . LEU A 1 74 ? 0.656 3.243 -5.883 1.00 96.88 74 LEU A O 1
ATOM 531 N N . THR A 1 75 ? -0.767 1.593 -6.325 1.00 95.38 75 THR A N 1
ATOM 532 C CA . THR A 1 75 ? -1.959 2.337 -5.876 1.00 95.38 75 THR A CA 1
ATOM 533 C C . THR A 1 75 ? -2.454 1.887 -4.503 1.00 95.38 75 THR A C 1
ATOM 535 O O . THR A 1 75 ? -3.407 2.444 -3.965 1.00 95.38 75 THR A O 1
ATOM 538 N N . SER A 1 76 ? -1.820 0.865 -3.924 1.00 92.75 76 SER A N 1
ATOM 539 C CA . SER A 1 76 ? -2.171 0.326 -2.617 1.00 92.75 76 SER A CA 1
ATOM 540 C C . SER A 1 76 ? -0.972 -0.334 -1.952 1.00 92.75 76 SER A C 1
ATOM 542 O O . SER A 1 76 ? -0.337 -1.220 -2.527 1.00 92.75 76 SER A O 1
ATOM 544 N N . ALA A 1 77 ? -0.738 0.001 -0.682 1.00 90.94 77 ALA A N 1
ATOM 545 C CA . ALA A 1 77 ? 0.233 -0.689 0.168 1.00 90.94 77 ALA A CA 1
ATOM 546 C C . ALA A 1 77 ? -0.038 -2.206 0.297 1.00 90.94 77 ALA A C 1
ATOM 548 O O . ALA A 1 77 ? 0.860 -2.971 0.645 1.00 90.94 77 ALA A O 1
ATOM 549 N N . ALA A 1 78 ? -1.263 -2.666 0.009 1.00 90.25 78 ALA A N 1
ATOM 550 C CA . ALA A 1 78 ? -1.590 -4.089 0.024 1.00 90.25 78 ALA A CA 1
ATOM 551 C C . ALA A 1 78 ? -0.835 -4.897 -1.040 1.00 90.25 78 ALA A C 1
ATOM 553 O O . ALA A 1 78 ? -0.534 -6.063 -0.795 1.00 90.25 78 ALA A O 1
ATOM 554 N N . ALA A 1 79 ? -0.499 -4.292 -2.187 1.00 91.00 79 ALA A N 1
ATOM 555 C CA . ALA A 1 79 ? 0.267 -4.971 -3.230 1.00 91.00 79 ALA A CA 1
ATOM 556 C C . ALA A 1 79 ? 1.648 -5.395 -2.710 1.00 91.00 79 ALA A C 1
ATOM 558 O O . ALA A 1 79 ? 2.065 -6.529 -2.919 1.00 91.00 79 ALA A O 1
ATOM 559 N N . LEU A 1 80 ? 2.318 -4.521 -1.957 1.00 91.81 80 LEU A N 1
ATOM 560 C CA . LEU A 1 80 ? 3.634 -4.815 -1.390 1.00 91.81 80 LEU A CA 1
ATOM 561 C C . LEU A 1 80 ? 3.579 -5.887 -0.310 1.00 91.81 80 LEU A C 1
ATOM 563 O O . LEU A 1 80 ? 4.423 -6.775 -0.298 1.00 91.81 80 LEU A O 1
ATOM 567 N N . ARG A 1 81 ? 2.555 -5.859 0.550 1.00 88.25 81 ARG A N 1
ATOM 568 C CA . ARG A 1 81 ? 2.356 -6.921 1.547 1.00 88.25 81 ARG A CA 1
ATOM 569 C C . ARG A 1 81 ? 2.106 -8.275 0.885 1.00 88.25 81 ARG A C 1
ATOM 571 O O . ARG A 1 81 ? 2.702 -9.267 1.286 1.00 88.25 81 ARG A O 1
ATOM 578 N N . ALA A 1 82 ? 1.286 -8.311 -0.164 1.00 89.75 82 ALA A N 1
ATOM 579 C CA . ALA A 1 82 ? 1.013 -9.537 -0.914 1.00 89.75 82 ALA A CA 1
ATOM 580 C C . ALA A 1 82 ? 2.236 -10.074 -1.683 1.00 89.75 82 ALA A C 1
ATOM 582 O O . ALA A 1 82 ? 2.277 -11.258 -2.016 1.00 89.75 82 ALA A O 1
ATOM 583 N N . LEU A 1 83 ? 3.217 -9.214 -1.972 1.00 91.31 83 LEU A N 1
ATOM 584 C CA . LEU A 1 83 ? 4.445 -9.539 -2.701 1.00 91.31 83 LEU A CA 1
ATOM 585 C C . LEU A 1 83 ? 5.690 -9.585 -1.805 1.00 91.31 83 LEU A C 1
ATOM 587 O O . LEU A 1 83 ? 6.808 -9.655 -2.320 1.00 91.31 83 LEU A O 1
ATOM 591 N N . ALA A 1 84 ? 5.525 -9.562 -0.482 1.00 89.12 84 ALA A N 1
ATOM 592 C CA . ALA A 1 84 ? 6.637 -9.659 0.453 1.00 89.12 84 ALA A CA 1
ATOM 593 C C . ALA A 1 84 ? 7.456 -10.936 0.182 1.00 89.12 84 ALA A C 1
ATOM 595 O O . ALA A 1 84 ? 6.900 -12.027 0.051 1.00 89.12 84 ALA A O 1
ATOM 596 N N . GLY A 1 85 ? 8.776 -10.790 0.030 1.00 90.00 85 GLY A N 1
ATOM 597 C CA . GLY A 1 85 ? 9.684 -11.891 -0.331 1.00 90.00 85 GLY A CA 1
ATOM 598 C C . GLY A 1 85 ? 9.556 -12.403 -1.775 1.00 90.00 85 GLY A C 1
ATOM 599 O O . GLY A 1 85 ? 10.207 -13.383 -2.135 1.00 90.00 85 GLY A O 1
ATOM 600 N N . ARG A 1 86 ? 8.714 -11.767 -2.599 1.00 93.69 86 ARG A N 1
ATOM 601 C CA . ARG A 1 86 ? 8.492 -12.118 -4.010 1.00 93.69 86 ARG A CA 1
ATOM 602 C C . ARG A 1 86 ? 8.811 -11.003 -4.998 1.00 93.69 86 ARG A C 1
ATOM 604 O O . ARG A 1 86 ? 8.837 -11.256 -6.198 1.00 93.69 86 ARG A O 1
ATOM 611 N N . LEU A 1 87 ? 8.971 -9.769 -4.528 1.00 94.19 87 LEU A N 1
ATOM 612 C CA . LEU A 1 87 ? 9.372 -8.636 -5.353 1.00 94.19 87 LEU A CA 1
ATOM 613 C C . LEU A 1 87 ? 10.885 -8.435 -5.240 1.00 94.19 87 LEU A C 1
ATOM 615 O O . LEU A 1 87 ? 11.382 -7.968 -4.219 1.00 94.19 87 LEU A O 1
ATOM 619 N N . GLU A 1 88 ? 11.605 -8.760 -6.307 1.00 94.38 88 GLU A N 1
ATOM 620 C CA . GLU A 1 88 ? 13.049 -8.564 -6.420 1.00 94.38 88 GLU A CA 1
ATOM 621 C C . GLU A 1 88 ? 13.315 -7.311 -7.263 1.00 94.38 88 GLU A C 1
ATOM 623 O O . GLU A 1 88 ? 13.504 -7.379 -8.478 1.00 94.38 88 GLU A O 1
ATOM 628 N N . ALA A 1 89 ? 13.258 -6.144 -6.616 1.00 93.31 89 ALA A N 1
ATOM 629 C CA . ALA A 1 89 ? 13.366 -4.847 -7.287 1.00 93.31 89 ALA A CA 1
ATOM 630 C C . ALA A 1 89 ? 14.100 -3.773 -6.450 1.00 93.31 89 ALA A C 1
ATOM 632 O O . ALA A 1 89 ? 13.593 -2.656 -6.326 1.00 93.31 89 ALA A O 1
ATOM 633 N N . PRO A 1 90 ? 15.262 -4.071 -5.836 1.00 91.31 90 PRO A N 1
ATOM 634 C CA . PRO A 1 90 ? 15.950 -3.104 -4.983 1.00 91.31 90 PRO A CA 1
ATOM 635 C C . PRO A 1 90 ? 16.280 -1.825 -5.762 1.00 91.31 90 PRO A C 1
ATOM 637 O O . PRO A 1 90 ? 16.830 -1.876 -6.861 1.00 91.31 90 PRO A O 1
ATOM 640 N N . GLY A 1 91 ? 15.918 -0.673 -5.199 1.00 92.75 91 GLY A N 1
ATOM 641 C CA . GLY A 1 91 ? 16.153 0.636 -5.807 1.00 92.75 91 GLY A CA 1
ATOM 642 C C . GLY A 1 91 ? 15.293 0.958 -7.033 1.00 92.75 91 GLY A C 1
ATOM 643 O O . GLY A 1 91 ? 15.451 2.041 -7.592 1.00 92.75 91 GLY A O 1
ATOM 644 N N . ALA A 1 92 ? 14.371 0.081 -7.452 1.00 95.50 92 ALA A N 1
ATOM 645 C CA . ALA A 1 92 ? 13.475 0.381 -8.567 1.00 95.50 92 ALA A CA 1
ATOM 646 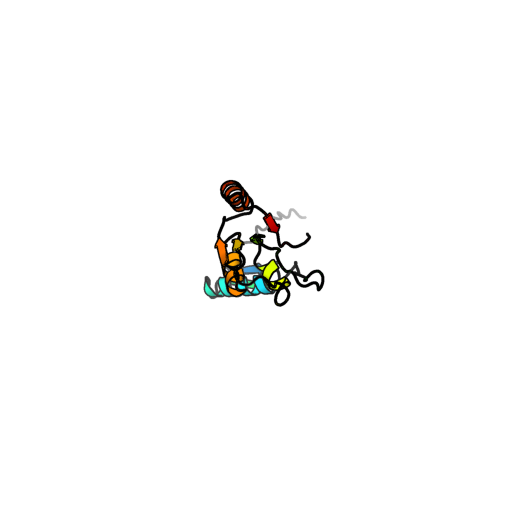C C . ALA A 1 92 ? 12.595 1.600 -8.248 1.00 95.50 92 ALA A C 1
ATOM 648 O O . ALA A 1 92 ? 12.103 1.751 -7.124 1.00 95.50 92 ALA A O 1
ATOM 649 N N . VAL A 1 93 ? 12.388 2.466 -9.245 1.00 96.88 93 VAL A N 1
ATOM 650 C CA . VAL A 1 93 ? 11.518 3.641 -9.109 1.00 96.88 93 VAL A CA 1
ATOM 651 C C . VAL A 1 93 ? 10.080 3.174 -8.940 1.00 96.88 93 VAL A C 1
ATOM 653 O O . VAL A 1 93 ? 9.601 2.338 -9.706 1.00 96.88 93 VAL A O 1
ATOM 656 N N . ALA A 1 94 ? 9.395 3.717 -7.936 1.00 97.50 94 ALA A N 1
ATOM 657 C CA . ALA A 1 94 ? 8.006 3.391 -7.652 1.00 97.50 94 ALA A CA 1
ATOM 658 C C . ALA A 1 94 ? 7.146 4.649 -7.520 1.00 97.50 94 ALA A C 1
ATOM 660 O O . ALA A 1 94 ? 7.372 5.484 -6.645 1.00 97.50 94 ALA A O 1
ATOM 661 N N . TRP A 1 95 ? 6.111 4.752 -8.345 1.00 97.75 95 TRP A N 1
ATOM 662 C CA . TRP A 1 95 ? 5.137 5.836 -8.317 1.00 97.75 95 TRP A CA 1
ATOM 663 C C . TRP A 1 95 ? 3.910 5.415 -7.523 1.00 97.75 95 TRP A C 1
ATOM 665 O O . TRP A 1 95 ? 3.214 4.460 -7.879 1.00 97.75 95 TRP A O 1
ATOM 675 N N . CYS A 1 96 ? 3.669 6.120 -6.423 1.00 97.88 96 CYS A N 1
ATOM 676 C CA . CYS A 1 96 ? 2.707 5.719 -5.410 1.00 97.88 96 CYS A CA 1
ATOM 677 C C . CYS A 1 96 ? 1.515 6.674 -5.330 1.00 97.88 96 CYS A C 1
ATOM 679 O O . CYS A 1 96 ? 1.686 7.893 -5.397 1.00 97.88 96 CYS A O 1
ATOM 681 N N . VAL A 1 97 ? 0.322 6.116 -5.107 1.00 97.31 97 VAL A N 1
ATOM 682 C CA . VAL A 1 97 ? -0.846 6.890 -4.658 1.00 97.31 97 VAL A CA 1
ATOM 683 C C . VAL A 1 97 ? -0.816 7.010 -3.141 1.00 97.31 97 VAL A C 1
ATOM 685 O O . VAL A 1 97 ? -0.936 6.007 -2.426 1.00 97.31 97 VAL A O 1
ATOM 688 N N . GLY A 1 98 ? -0.684 8.248 -2.675 1.00 93.12 98 GLY A N 1
ATOM 689 C CA . GLY A 1 98 ? -0.698 8.626 -1.271 1.00 93.12 98 GLY A CA 1
ATOM 690 C C . GLY A 1 98 ? 0.530 8.195 -0.448 1.00 93.12 98 GLY A C 1
ATOM 691 O O . GLY A 1 98 ? 1.308 7.314 -0.844 1.00 93.12 98 GLY A O 1
ATOM 692 N N . PRO A 1 99 ? 0.682 8.790 0.748 1.00 92.94 99 PRO A N 1
ATOM 693 C CA . PRO A 1 99 ? 1.869 8.634 1.586 1.00 92.94 99 PRO A CA 1
ATOM 694 C C . PRO A 1 99 ? 2.035 7.210 2.128 1.00 92.94 99 PRO A C 1
ATOM 696 O O . PRO A 1 99 ? 3.121 6.644 2.038 1.00 92.94 99 PRO A O 1
ATOM 699 N N . ALA A 1 100 ? 0.952 6.570 2.585 1.00 90.56 100 ALA A N 1
ATOM 700 C CA . ALA A 1 100 ? 1.011 5.221 3.158 1.00 90.56 100 ALA A CA 1
ATOM 701 C C . ALA A 1 100 ? 1.536 4.163 2.166 1.00 90.56 100 ALA A C 1
ATOM 703 O O . ALA A 1 100 ? 2.212 3.207 2.552 1.00 90.56 100 ALA A O 1
ATOM 704 N N . THR A 1 101 ? 1.237 4.319 0.872 1.00 94.88 101 THR A N 1
ATOM 705 C CA . THR A 1 101 ? 1.761 3.425 -0.172 1.00 94.88 101 THR A CA 1
ATOM 706 C C . THR A 1 101 ? 3.239 3.700 -0.434 1.00 94.88 101 THR A C 1
ATOM 708 O O . THR A 1 101 ? 4.018 2.755 -0.547 1.00 94.88 101 THR A O 1
ATOM 711 N N . ALA A 1 102 ? 3.637 4.977 -0.482 1.00 96.38 102 ALA A N 1
ATOM 712 C CA . ALA A 1 102 ? 5.031 5.371 -0.668 1.00 96.38 102 ALA A CA 1
ATOM 713 C C . ALA A 1 102 ? 5.923 4.908 0.495 1.00 96.38 102 ALA A C 1
ATOM 715 O O . ALA A 1 102 ? 7.025 4.417 0.267 1.00 96.38 102 ALA A O 1
ATOM 716 N N . GLU A 1 103 ? 5.446 5.003 1.735 1.00 95.06 103 GLU A N 1
ATOM 717 C CA . GLU A 1 103 ? 6.151 4.512 2.923 1.00 95.06 103 GLU A CA 1
ATOM 718 C C . GLU A 1 103 ? 6.355 2.998 2.884 1.00 95.06 103 GLU A C 1
ATOM 720 O O . GLU A 1 103 ? 7.482 2.526 3.040 1.00 95.06 103 GLU A O 1
ATOM 725 N N . ALA A 1 104 ? 5.297 2.235 2.589 1.00 94.06 104 ALA A N 1
ATOM 726 C CA . ALA A 1 104 ? 5.404 0.788 2.428 1.00 94.06 104 ALA A CA 1
ATOM 727 C C . ALA A 1 104 ? 6.396 0.411 1.311 1.00 94.06 104 ALA A C 1
ATOM 729 O O . ALA A 1 104 ? 7.155 -0.546 1.455 1.00 94.06 104 ALA A O 1
ATOM 730 N N . ALA A 1 105 ? 6.422 1.173 0.213 1.00 96.19 105 ALA A N 1
ATOM 731 C CA . ALA A 1 105 ? 7.340 0.958 -0.905 1.00 96.19 105 ALA A CA 1
ATOM 732 C C . ALA A 1 105 ? 8.800 1.207 -0.515 1.00 96.19 105 ALA A C 1
ATOM 734 O O . ALA A 1 105 ? 9.664 0.390 -0.835 1.00 96.19 105 ALA A O 1
ATOM 735 N N . ARG A 1 106 ? 9.079 2.277 0.237 1.00 96.62 106 ARG A N 1
ATOM 736 C CA . ARG A 1 106 ? 10.427 2.541 0.772 1.00 96.62 106 ARG A CA 1
ATOM 737 C C . ARG A 1 106 ? 10.866 1.458 1.749 1.00 96.62 106 ARG A C 1
ATOM 739 O O . ARG A 1 106 ? 12.000 1.002 1.666 1.00 96.62 106 ARG A O 1
ATOM 746 N N . ALA A 1 107 ? 9.966 0.997 2.618 1.00 94.38 107 ALA A N 1
ATOM 747 C CA . ALA A 1 107 ? 10.243 -0.110 3.533 1.00 94.38 107 ALA A CA 1
ATOM 748 C C . ALA A 1 107 ? 10.562 -1.425 2.794 1.00 94.38 107 ALA A C 1
ATOM 750 O O . ALA A 1 107 ? 11.321 -2.246 3.300 1.00 94.38 107 ALA A O 1
ATOM 751 N N . ALA A 1 108 ? 10.036 -1.602 1.578 1.00 93.81 108 ALA A N 1
ATOM 752 C CA . ALA A 1 108 ? 10.362 -2.717 0.688 1.00 93.81 108 ALA A CA 1
ATOM 753 C C . ALA A 1 108 ? 11.646 -2.500 -0.147 1.00 93.81 108 ALA A C 1
ATOM 755 O O . ALA A 1 108 ? 11.959 -3.322 -1.006 1.00 93.81 108 ALA A O 1
ATOM 756 N N . GLY A 1 109 ? 12.388 -1.410 0.078 1.00 94.88 109 GLY A N 1
ATOM 757 C CA . GLY A 1 109 ? 13.645 -1.110 -0.614 1.00 94.88 109 GLY A CA 1
ATOM 758 C C . GLY A 1 109 ? 13.491 -0.434 -1.981 1.00 94.88 109 GLY A C 1
ATOM 759 O O . GLY A 1 109 ? 14.449 -0.414 -2.753 1.00 94.88 109 GLY A O 1
ATOM 760 N N . LEU A 1 110 ? 12.313 0.111 -2.303 1.00 96.38 110 LEU A N 1
ATOM 761 C CA . LEU A 1 110 ? 12.051 0.815 -3.565 1.00 96.38 110 LEU A CA 1
ATOM 762 C C . LEU A 1 110 ? 12.395 2.311 -3.466 1.00 96.38 110 LEU A C 1
ATOM 764 O O . LEU A 1 110 ? 12.214 2.938 -2.419 1.00 96.38 110 LEU A O 1
ATOM 768 N N . ALA A 1 111 ? 12.792 2.919 -4.587 1.00 97.00 111 ALA A N 1
ATOM 769 C CA . ALA A 1 111 ? 12.955 4.368 -4.720 1.00 97.00 111 ALA A CA 1
ATOM 770 C C . ALA A 1 111 ? 11.584 5.037 -4.945 1.00 97.00 111 ALA A C 1
ATOM 772 O O . ALA A 1 111 ? 11.229 5.442 -6.056 1.00 97.00 111 ALA A O 1
ATOM 773 N N . ALA A 1 112 ? 10.769 5.082 -3.887 1.00 97.25 112 ALA A N 1
ATOM 774 C CA . ALA A 1 112 ? 9.358 5.436 -4.000 1.00 97.25 112 ALA A CA 1
ATOM 775 C C . ALA A 1 112 ? 9.057 6.936 -3.866 1.00 97.25 112 ALA A C 1
ATOM 777 O O . ALA A 1 112 ? 9.468 7.609 -2.910 1.00 97.25 112 ALA A O 1
ATOM 778 N N . GLN A 1 113 ? 8.236 7.424 -4.793 1.00 96.25 113 GLN A N 1
ATOM 779 C CA . GLN A 1 113 ? 7.755 8.795 -4.886 1.00 96.25 113 GLN A CA 1
ATOM 780 C C . GLN A 1 113 ? 6.232 8.820 -4.781 1.00 96.25 113 GLN A C 1
ATOM 782 O O . GLN A 1 113 ? 5.532 8.086 -5.481 1.00 96.25 113 GLN A O 1
ATOM 787 N N . GLU A 1 114 ? 5.709 9.704 -3.938 1.00 95.62 114 GLU A N 1
ATOM 788 C CA . GLU A 1 114 ? 4.289 10.035 -3.981 1.00 95.62 114 GLU A CA 1
ATOM 789 C C . GLU A 1 114 ? 4.009 10.814 -5.265 1.00 95.62 114 GLU A C 1
ATOM 791 O O . GLU A 1 114 ? 4.737 11.749 -5.611 1.00 95.62 114 GLU A O 1
ATOM 796 N N . ALA A 1 115 ? 2.992 10.388 -6.006 1.00 92.00 115 ALA A N 1
ATOM 797 C CA . ALA A 1 115 ? 2.698 10.899 -7.337 1.00 92.00 115 ALA A CA 1
ATOM 798 C C . ALA A 1 115 ? 1.240 11.293 -7.551 1.00 92.00 115 ALA A C 1
ATOM 800 O O . ALA A 1 115 ? 0.848 11.555 -8.683 1.00 92.00 115 ALA A O 1
ATOM 801 N N . GLY A 1 116 ? 0.470 11.398 -6.473 1.00 88.69 116 GLY A N 1
ATOM 802 C CA . GLY A 1 116 ? -0.906 11.862 -6.504 1.00 88.69 116 GLY A CA 1
ATOM 803 C C . GLY A 1 116 ? -1.700 11.359 -5.306 1.00 88.69 116 GLY A C 1
ATOM 804 O O . GLY A 1 116 ? -1.317 10.384 -4.652 1.00 88.69 116 GLY A O 1
ATOM 805 N N . ALA A 1 117 ? -2.823 12.023 -5.045 1.00 91.19 117 ALA A N 1
ATOM 806 C CA . ALA A 1 117 ? -3.780 11.611 -4.022 1.00 91.19 117 ALA A CA 1
ATOM 807 C C . ALA A 1 117 ? -4.675 10.454 -4.499 1.00 91.19 117 ALA A C 1
ATOM 809 O O . ALA A 1 117 ? -5.249 9.732 -3.688 1.00 91.19 117 ALA A O 1
ATOM 810 N N . ASP A 1 118 ? -4.779 10.263 -5.815 1.00 94.31 118 ASP A N 1
ATOM 811 C CA . ASP A 1 118 ? -5.613 9.249 -6.448 1.00 94.31 118 ASP A CA 1
ATOM 812 C C . ASP A 1 118 ? -5.001 8.738 -7.766 1.00 94.31 118 ASP A C 1
ATOM 814 O O . ASP A 1 118 ? -3.929 9.157 -8.208 1.00 94.31 118 ASP A O 1
ATOM 818 N N . ALA A 1 119 ? -5.693 7.797 -8.409 1.00 92.94 119 ALA A N 1
ATOM 819 C CA . ALA A 1 119 ? -5.246 7.220 -9.672 1.00 92.94 119 ALA A CA 1
ATOM 820 C C . ALA A 1 119 ? -5.241 8.233 -10.834 1.00 92.94 119 ALA A C 1
ATOM 822 O O . ALA A 1 119 ? -4.434 8.094 -11.751 1.00 92.94 119 ALA A O 1
ATOM 823 N N . ALA A 1 120 ? -6.119 9.240 -10.807 1.00 95.38 120 ALA A N 1
ATOM 824 C CA . ALA A 1 120 ? -6.231 10.228 -11.877 1.00 95.38 120 ALA A CA 1
ATOM 825 C C . ALA A 1 120 ? -5.048 11.206 -11.855 1.00 95.38 120 ALA A C 1
ATOM 827 O O . ALA A 1 120 ? -4.397 11.422 -12.877 1.00 95.38 120 ALA A O 1
ATOM 828 N N . SER A 1 121 ? -4.719 11.735 -10.677 1.00 95.75 121 SER A N 1
ATOM 829 C CA . SER A 1 121 ? -3.543 12.580 -10.449 1.00 95.75 121 SER A CA 1
ATOM 830 C C . SER A 1 121 ? -2.237 11.832 -10.727 1.00 95.75 121 SER A C 1
ATOM 832 O O . SER A 1 121 ? -1.356 12.380 -11.392 1.00 95.75 121 SER A O 1
ATOM 834 N N . LEU A 1 122 ? -2.150 10.556 -10.332 1.00 96.25 122 LEU A N 1
ATOM 835 C CA . LEU A 1 122 ? -1.038 9.680 -10.708 1.00 96.25 122 LEU A CA 1
ATOM 836 C C . LEU A 1 122 ? -0.899 9.557 -12.228 1.00 96.25 122 LEU A C 1
ATOM 838 O O . LEU A 1 122 ? 0.189 9.762 -1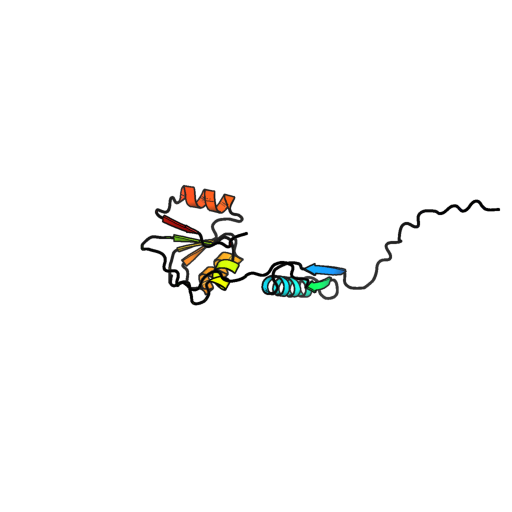2.763 1.00 96.25 122 LEU A O 1
ATOM 842 N N . ALA A 1 123 ? -1.986 9.236 -12.932 1.00 95.69 123 ALA A N 1
ATOM 843 C CA . ALA A 1 123 ? -1.968 9.070 -14.382 1.00 95.69 123 ALA A CA 1
ATOM 844 C C . ALA A 1 123 ? -1.556 10.362 -15.103 1.00 95.69 123 ALA A C 1
ATOM 846 O O . ALA A 1 123 ? -0.721 10.314 -16.005 1.00 95.69 123 ALA A O 1
ATOM 847 N N . ALA A 1 124 ? -2.074 11.516 -14.670 1.00 95.94 124 ALA A N 1
ATOM 848 C CA . ALA A 1 124 ? -1.691 12.818 -15.215 1.00 95.94 124 ALA A CA 1
ATOM 849 C C . ALA A 1 124 ? -0.193 13.100 -15.021 1.00 95.94 124 ALA A C 1
ATOM 851 O O . ALA A 1 124 ? 0.488 13.537 -15.950 1.00 95.94 124 ALA A O 1
ATOM 852 N N . ARG A 1 125 ? 0.346 12.793 -13.835 1.00 95.56 125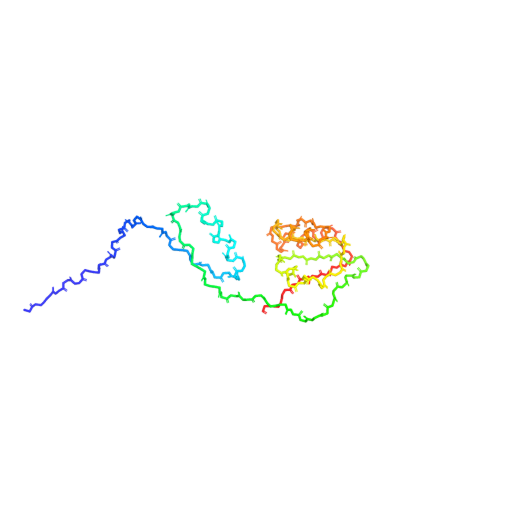 ARG A N 1
ATOM 853 C CA . ARG A 1 125 ? 1.773 12.970 -13.549 1.00 95.56 125 ARG A CA 1
ATOM 854 C C . ARG A 1 125 ? 2.652 12.035 -14.378 1.00 95.56 125 ARG A C 1
ATOM 856 O O . ARG A 1 125 ? 3.660 12.480 -14.920 1.00 95.56 125 ARG A O 1
ATOM 863 N N . LEU A 1 126 ? 2.266 10.767 -14.518 1.00 95.81 126 LEU A N 1
ATOM 864 C CA . LEU A 1 126 ? 2.991 9.803 -15.349 1.00 95.81 126 LEU A CA 1
ATOM 865 C C . LEU A 1 126 ? 2.955 10.190 -16.830 1.00 95.81 126 LEU A C 1
ATOM 867 O O . LEU A 1 126 ? 3.967 10.057 -17.507 1.00 95.81 126 LEU A O 1
ATOM 871 N N . ALA A 1 127 ? 1.838 10.725 -17.326 1.00 95.69 127 ALA A N 1
ATOM 872 C CA . ALA A 1 127 ? 1.748 11.222 -18.698 1.00 95.69 127 ALA A CA 1
ATOM 873 C C . ALA A 1 127 ? 2.719 12.386 -18.959 1.00 95.69 127 ALA A C 1
ATOM 875 O O . ALA A 1 127 ? 3.331 12.440 -20.022 1.00 95.69 127 ALA A O 1
ATOM 876 N N . ALA A 1 128 ? 2.902 13.282 -17.983 1.00 95.56 128 ALA A N 1
ATOM 877 C CA . ALA A 1 128 ? 3.851 14.390 -18.087 1.00 95.56 128 ALA A CA 1
ATOM 878 C C . ALA A 1 128 ? 5.321 13.936 -18.006 1.00 95.56 128 ALA A C 1
ATOM 880 O O . ALA A 1 128 ? 6.170 14.480 -18.705 1.00 95.56 128 ALA A O 1
ATOM 881 N N . LEU A 1 129 ? 5.625 12.942 -17.164 1.00 94.12 129 LEU A N 1
ATOM 882 C CA . LEU A 1 129 ? 6.973 12.374 -17.033 1.00 94.12 129 LEU A CA 1
ATOM 883 C C . LEU A 1 129 ? 7.357 11.466 -18.210 1.00 94.12 129 LEU A C 1
ATOM 885 O O . LEU A 1 129 ? 8.541 11.297 -18.484 1.00 94.12 129 LEU A O 1
ATOM 889 N N . ALA A 1 130 ? 6.360 10.882 -18.881 1.00 93.44 130 ALA A N 1
ATOM 890 C CA . ALA A 1 130 ? 6.509 9.975 -20.016 1.00 93.44 130 ALA A CA 1
ATOM 891 C C . ALA A 1 130 ? 7.537 8.835 -19.791 1.00 93.44 130 ALA A C 1
ATOM 893 O O . ALA A 1 130 ? 8.451 8.655 -20.603 1.00 93.44 130 ALA A O 1
ATOM 894 N N . PRO A 1 131 ? 7.406 8.035 -18.711 1.00 92.19 131 PRO A N 1
ATOM 895 C CA . PRO A 1 131 ? 8.277 6.887 -18.481 1.00 92.19 131 PRO A CA 1
ATOM 896 C C . PRO A 1 131 ? 8.118 5.863 -19.609 1.00 92.19 131 PRO A C 1
ATOM 898 O O . PRO A 1 131 ? 7.025 5.640 -20.134 1.00 92.19 131 PRO A O 1
ATOM 901 N N . ARG A 1 132 ? 9.221 5.207 -19.985 1.00 92.19 132 ARG A N 1
ATOM 902 C CA . ARG A 1 132 ? 9.241 4.327 -21.167 1.00 92.19 132 ARG A CA 1
ATOM 903 C C . ARG A 1 132 ? 8.414 3.059 -20.974 1.00 92.19 132 ARG A C 1
ATOM 905 O O . ARG A 1 132 ? 7.780 2.601 -21.922 1.00 92.19 132 ARG A O 1
ATOM 912 N N . ARG A 1 133 ? 8.470 2.458 -19.782 1.00 95.69 133 ARG A N 1
ATOM 913 C CA . ARG A 1 133 ? 7.753 1.224 -19.443 1.00 95.69 133 ARG A CA 1
ATOM 914 C C . ARG A 1 133 ? 7.313 1.246 -17.988 1.00 95.69 133 ARG A C 1
ATOM 916 O O . ARG A 1 133 ? 8.089 1.601 -17.106 1.00 95.69 133 ARG A O 1
ATOM 923 N N . LEU A 1 134 ? 6.076 0.819 -17.757 1.00 96.50 134 LEU A N 1
ATOM 924 C CA . LEU A 1 134 ? 5.467 0.770 -16.434 1.00 96.50 134 LEU A CA 1
ATOM 925 C C . LEU A 1 134 ? 4.971 -0.639 -16.126 1.00 96.50 134 LEU A C 1
ATOM 927 O O . LEU A 1 134 ? 4.265 -1.243 -16.934 1.00 96.50 134 LEU A O 1
ATOM 931 N N . LEU A 1 135 ? 5.283 -1.121 -14.925 1.00 96.44 135 LEU A N 1
ATOM 932 C CA . LEU A 1 135 ? 4.716 -2.336 -14.356 1.00 96.44 135 LEU A CA 1
ATOM 933 C C . LEU A 1 135 ? 3.720 -1.958 -13.256 1.00 96.44 135 LEU A C 1
ATOM 935 O O . LEU A 1 135 ? 4.099 -1.501 -12.176 1.00 96.44 135 LEU A O 1
ATOM 939 N N . TYR A 1 136 ? 2.428 -2.156 -13.525 1.00 95.44 136 TYR A N 1
ATOM 940 C CA . TYR A 1 136 ? 1.369 -1.855 -12.562 1.00 95.44 136 TYR A CA 1
ATOM 941 C C . TYR A 1 136 ? 1.025 -3.071 -11.699 1.00 95.44 136 TYR A C 1
ATOM 943 O O . TYR A 1 136 ? 0.375 -4.016 -12.151 1.00 95.44 136 TYR A O 1
ATOM 951 N N . LEU A 1 137 ? 1.429 -3.025 -10.428 1.00 93.69 137 LEU A N 1
ATOM 952 C CA . LEU A 1 137 ? 1.158 -4.076 -9.452 1.00 93.69 137 LEU A CA 1
ATOM 953 C C . LEU A 1 137 ? -0.184 -3.811 -8.756 1.00 93.69 137 LEU A C 1
ATOM 955 O O . LEU A 1 137 ? -0.323 -2.872 -7.969 1.00 93.69 137 LEU A O 1
ATOM 959 N N . ARG A 1 138 ? -1.183 -4.654 -9.044 1.00 92.31 138 ARG A N 1
ATOM 960 C CA . ARG A 1 138 ? -2.555 -4.521 -8.529 1.00 92.31 138 ARG A CA 1
ATOM 961 C C . ARG A 1 138 ? -3.211 -5.863 -8.224 1.00 92.31 138 ARG A C 1
ATOM 963 O O . ARG A 1 138 ? -2.839 -6.897 -8.773 1.00 92.31 138 ARG A O 1
ATOM 970 N N . GLY A 1 139 ? -4.250 -5.816 -7.396 1.00 89.19 139 GLY A N 1
ATOM 971 C CA . GLY A 1 139 ? -5.173 -6.933 -7.224 1.00 89.19 139 GLY A CA 1
ATOM 972 C C . GLY A 1 139 ? -6.127 -7.103 -8.414 1.00 89.19 139 GLY A C 1
ATOM 973 O O . GLY A 1 139 ? -6.332 -6.188 -9.226 1.00 89.19 139 GLY A O 1
ATOM 974 N N . ARG A 1 140 ? -6.743 -8.287 -8.481 1.00 87.00 140 ARG A N 1
ATOM 975 C CA . ARG A 1 140 ? -7.997 -8.519 -9.210 1.00 87.00 140 ARG A CA 1
ATOM 976 C C . ARG A 1 140 ? -9.164 -8.233 -8.262 1.00 87.00 140 ARG A C 1
ATOM 978 O O . ARG A 1 140 ? -9.076 -8.583 -7.088 1.00 87.00 140 ARG A O 1
ATOM 985 N N . HIS A 1 141 ? -10.199 -7.586 -8.786 1.00 73.44 141 HIS A N 1
ATOM 986 C CA . HIS A 1 141 ? -11.459 -7.313 -8.098 1.00 73.44 141 HIS A CA 1
ATOM 987 C C . HIS A 1 141 ? -12.568 -8.095 -8.787 1.00 73.44 141 HIS A C 1
ATOM 989 O O . HIS A 1 141 ? -12.453 -8.248 -10.027 1.00 73.44 141 HIS A O 1
#

Secondary structure (DSSP, 8-state):
----------------SSPEEEEE-S-HHHHHHHHHHHHHHSTTTEEEEE-------------B-PPTTEEEEES-HHHHHHTTTTB--TT-EEEESSHHHHHHHHHTT-EEEE--SSHHHHHHHHHHH--SEEEEE----

Foldseek 3Di:
DDDDDPPPPPPDPDPDQFAAEDEFQDAPVVLVVVQVVCCVVDPRRHDYDYDHPDHQAQDDDAADEDDVQEAEEEADLSLLVSCPVRYPAAAGEYEYQDDVNQVSCVVVRYNYDDQYVHPVSNVVSCVVVVRPHYDYRDDDD

Radius of gyration: 22.95 Å; chains: 1; bounding box: 81×32×50 Å

pLDDT: mean 87.61, std 16.5, range [34.59, 97.88]

Sequence (141 aa):
MSGSRAASTRAERGGRGGPVPVLITRPREAGERLAAELAAAAPGRVEPILAPLIEIRPLGSAQIRPGAGEELVLTSAAALRALAGRLEAPGAVAWCVGPATAEAARAAGLAAQEAGADAASLAARLAALAPRRLLYLRGRH